Protein AF-A0A7V9KXU5-F1 (afdb_monomer_lite)

pLDDT: mean 85.87, std 15.69, range [43.47, 98.5]

Sequence (81 aa):
MTGPLGLDAPVPEYPEVEAWRRSLDEPVRAVPVARAGPAHIATVKTFDPPLHDLEGRRFAGARRRGKHFLFPTDDGELVLH

Foldseek 3Di:
DDDDPDPPPPCPPCVVLVVVQVVFFCVQQPAQAQAFDDPDPPPDDDDVVHRRVSHPFGWNGWDDDNNDIWTATPVRPDIDD

Structure (mmCIF, N/CA/C/O backbone):
data_AF-A0A7V9KXU5-F1
#
_entry.id   AF-A0A7V9KXU5-F1
#
loop_
_atom_site.group_PDB
_atom_site.id
_atom_site.type_symbol
_atom_site.label_atom_id
_atom_site.label_alt_id
_atom_site.label_comp_id
_atom_site.label_asym_id
_atom_site.label_entity_id
_atom_site.label_seq_id
_atom_site.pdbx_PDB_ins_code
_atom_site.Cartn_x
_atom_site.Cartn_y
_atom_site.Cartn_z
_atom_site.occupancy
_atom_site.B_iso_or_equiv
_atom_site.auth_seq_id
_atom_site.auth_comp_id
_atom_site.auth_asym_id
_atom_site.auth_atom_id
_atom_site.pdbx_PDB_model_num
ATOM 1 N N . MET A 1 1 ? 20.671 -9.733 -42.747 1.00 43.47 1 MET A N 1
ATOM 2 C CA . MET A 1 1 ? 21.453 -8.776 -41.940 1.00 43.47 1 MET A CA 1
ATOM 3 C C . MET A 1 1 ? 20.514 -8.160 -40.917 1.00 43.47 1 MET A C 1
ATOM 5 O O . MET A 1 1 ? 19.797 -7.229 -41.251 1.00 43.47 1 MET A O 1
ATOM 9 N N . THR A 1 2 ? 20.439 -8.741 -39.722 1.00 45.66 2 THR A N 1
ATOM 10 C CA . THR A 1 2 ? 19.619 -8.220 -38.618 1.00 45.66 2 THR A CA 1
ATOM 11 C C . THR A 1 2 ? 20.584 -7.534 -37.663 1.00 45.66 2 THR A C 1
ATOM 13 O O . THR A 1 2 ? 21.419 -8.205 -37.063 1.00 45.66 2 THR A O 1
ATOM 16 N N . GLY A 1 3 ? 20.560 -6.200 -37.636 1.00 48.31 3 GLY A N 1
ATOM 17 C CA . GLY A 1 3 ? 21.416 -5.396 -36.761 1.00 48.31 3 GLY A CA 1
ATOM 18 C C . GLY A 1 3 ? 21.112 -5.654 -35.281 1.00 48.31 3 GLY A C 1
ATOM 19 O O . GLY A 1 3 ? 20.011 -6.111 -34.961 1.00 48.31 3 GLY A O 1
ATOM 20 N N . PRO A 1 4 ? 22.071 -5.400 -34.375 1.00 56.28 4 PRO A N 1
ATOM 21 C CA . PRO A 1 4 ? 21.857 -5.610 -32.951 1.00 56.28 4 PRO A CA 1
ATOM 22 C C . PRO A 1 4 ? 20.725 -4.694 -32.468 1.00 56.28 4 PRO A C 1
ATOM 24 O O . PRO A 1 4 ? 20.705 -3.503 -32.780 1.00 56.28 4 PRO A O 1
ATOM 27 N N . LEU A 1 5 ? 19.774 -5.258 -31.720 1.00 60.34 5 LEU A N 1
ATOM 28 C CA . LEU A 1 5 ? 18.813 -4.486 -30.931 1.00 60.34 5 LEU A CA 1
ATOM 29 C C . LEU A 1 5 ? 19.618 -3.530 -30.040 1.00 60.34 5 LEU A C 1
ATOM 31 O O . LEU A 1 5 ? 20.433 -3.974 -29.233 1.00 60.34 5 LEU A O 1
ATOM 35 N N . GLY A 1 6 ? 19.448 -2.229 -30.270 1.00 54.62 6 GLY A N 1
ATOM 36 C CA . GLY A 1 6 ? 20.243 -1.183 -29.641 1.00 54.62 6 GLY A CA 1
ATOM 37 C C . GLY A 1 6 ? 20.184 -1.245 -28.117 1.00 54.62 6 GLY A C 1
ATOM 38 O O . GLY A 1 6 ? 19.107 -1.283 -27.526 1.00 54.62 6 GLY A O 1
ATOM 39 N N . LEU A 1 7 ? 21.359 -1.180 -27.492 1.00 58.72 7 LEU A N 1
ATOM 40 C CA . LEU A 1 7 ? 21.548 -0.988 -26.050 1.00 58.72 7 LEU A CA 1
ATOM 41 C C . LEU A 1 7 ? 21.239 0.462 -25.602 1.00 58.72 7 LEU A C 1
ATOM 43 O O . LEU A 1 7 ? 21.511 0.817 -24.461 1.00 58.72 7 LEU A O 1
ATOM 47 N N . ASP A 1 8 ? 20.653 1.278 -26.487 1.00 63.19 8 ASP A N 1
ATOM 48 C CA . ASP A 1 8 ? 20.408 2.717 -26.311 1.00 63.19 8 ASP A CA 1
ATOM 49 C C . ASP A 1 8 ? 18.946 3.072 -25.994 1.00 63.19 8 ASP A C 1
ATOM 51 O O . ASP A 1 8 ? 18.586 4.249 -25.961 1.00 63.19 8 ASP A O 1
ATOM 55 N N . ALA A 1 9 ? 18.070 2.092 -25.741 1.00 63.81 9 ALA A N 1
ATOM 56 C CA . ALA A 1 9 ? 16.818 2.425 -25.065 1.00 63.81 9 ALA A CA 1
ATOM 57 C C . ALA A 1 9 ? 17.193 2.907 -23.653 1.00 63.81 9 ALA A C 1
ATOM 59 O O . ALA A 1 9 ? 17.781 2.114 -22.913 1.00 63.81 9 ALA A O 1
ATOM 60 N N . PRO A 1 10 ? 16.913 4.169 -23.265 1.00 67.88 10 PRO A N 1
ATOM 61 C CA . PRO A 1 10 ? 17.302 4.671 -21.957 1.00 67.88 10 PRO A CA 1
ATOM 62 C C . PRO A 1 10 ? 16.644 3.788 -20.904 1.00 67.88 10 PRO A C 1
ATOM 64 O O . PRO A 1 10 ? 15.421 3.791 -20.743 1.00 67.88 10 PRO A O 1
ATOM 67 N N . VAL A 1 11 ? 17.467 2.980 -20.237 1.00 72.81 11 VAL A N 1
ATOM 68 C CA . VAL A 1 11 ? 17.020 2.095 -19.170 1.00 72.81 11 VAL A CA 1
ATOM 69 C C . VAL A 1 11 ? 16.454 3.009 -18.085 1.00 72.81 11 VAL A C 1
ATOM 71 O O . VAL A 1 11 ? 17.181 3.879 -17.598 1.00 72.81 11 VAL A O 1
ATOM 74 N N . PRO A 1 12 ? 15.160 2.893 -17.737 1.00 73.19 12 PRO A N 1
ATOM 75 C CA . PRO A 1 12 ? 14.585 3.706 -16.676 1.00 73.19 12 PRO A CA 1
ATOM 76 C C . PRO A 1 12 ? 15.422 3.547 -15.408 1.00 73.19 12 PRO A C 1
ATOM 78 O O . PRO A 1 12 ? 15.846 2.441 -15.120 1.00 73.19 12 PRO A O 1
ATOM 81 N N . GLU A 1 13 ? 15.616 4.610 -14.627 1.00 76.88 13 GLU A N 1
ATOM 82 C CA . GLU A 1 13 ? 16.489 4.617 -13.433 1.00 76.88 13 GLU A CA 1
ATOM 83 C C . GLU A 1 13 ? 16.107 3.568 -12.360 1.00 76.88 13 GLU A C 1
ATOM 85 O O . GLU A 1 13 ? 16.905 3.244 -11.488 1.00 76.88 13 GLU A O 1
ATOM 90 N N . TYR A 1 14 ? 14.897 3.001 -12.445 1.00 85.38 14 TYR A N 1
ATOM 91 C CA . TYR A 1 14 ? 14.402 1.941 -11.561 1.00 85.38 14 TYR A CA 1
ATOM 92 C C . TYR A 1 14 ? 13.568 0.907 -12.337 1.00 85.38 14 TYR A C 1
ATOM 94 O O . TYR A 1 14 ? 12.336 0.869 -12.190 1.00 85.38 14 TYR A O 1
ATOM 102 N N . PRO A 1 15 ? 14.198 0.088 -13.197 1.00 88.56 15 PRO A N 1
ATOM 103 C CA . PRO A 1 15 ? 13.478 -0.847 -14.051 1.00 88.56 15 PRO A CA 1
ATOM 104 C C . PRO A 1 15 ? 12.834 -1.977 -13.237 1.00 88.56 15 PRO A C 1
ATOM 106 O O . PRO A 1 15 ? 11.716 -2.385 -13.550 1.00 88.56 15 PRO A O 1
ATOM 109 N N . GLU A 1 16 ? 13.455 -2.422 -12.142 1.00 91.75 16 GLU A N 1
ATOM 110 C CA . GLU A 1 16 ? 12.889 -3.448 -11.262 1.00 91.75 16 GLU A CA 1
ATOM 111 C C . GLU A 1 16 ? 11.649 -2.923 -10.541 1.00 91.75 16 GLU A C 1
ATOM 113 O O . GLU A 1 16 ? 10.629 -3.604 -10.498 1.00 91.75 16 GLU A O 1
ATOM 118 N N . VAL A 1 17 ? 11.691 -1.694 -10.016 1.00 93.69 17 VAL A N 1
ATOM 119 C CA . VAL A 1 17 ? 10.529 -1.074 -9.352 1.00 93.69 17 VAL A CA 1
ATOM 120 C C . VAL A 1 17 ? 9.364 -0.947 -10.330 1.00 93.69 17 VAL A C 1
ATOM 122 O O . VAL A 1 17 ? 8.222 -1.208 -9.966 1.00 93.69 17 VAL A O 1
ATOM 125 N N . GLU A 1 18 ? 9.634 -0.587 -11.587 1.00 94.44 18 GLU A N 1
ATOM 126 C CA . GLU A 1 18 ? 8.605 -0.551 -12.627 1.00 94.44 18 GLU A CA 1
ATOM 127 C C . GLU A 1 18 ? 8.063 -1.950 -12.961 1.00 94.44 18 GLU A C 1
ATOM 129 O O . GLU A 1 18 ? 6.854 -2.103 -13.142 1.00 94.44 18 GLU A O 1
ATOM 134 N N . ALA A 1 19 ? 8.915 -2.977 -13.001 1.00 94.75 19 ALA A N 1
ATOM 135 C CA . ALA A 1 19 ? 8.483 -4.359 -13.201 1.00 94.75 19 ALA A CA 1
ATOM 136 C C . ALA A 1 19 ? 7.571 -4.839 -12.059 1.00 94.75 19 ALA A C 1
ATOM 138 O O . ALA A 1 19 ? 6.486 -5.363 -12.314 1.00 94.75 19 ALA A O 1
ATOM 139 N N . TRP A 1 20 ? 7.950 -4.576 -10.806 1.00 96.31 20 TRP A N 1
ATOM 140 C CA . TRP A 1 20 ? 7.122 -4.861 -9.633 1.00 96.31 20 TRP A CA 1
ATOM 141 C C . TRP A 1 20 ? 5.815 -4.073 -9.647 1.00 96.31 20 TRP A C 1
ATOM 143 O O . TRP A 1 20 ? 4.761 -4.654 -9.409 1.00 96.31 20 TRP A O 1
ATOM 153 N N . ARG A 1 21 ? 5.844 -2.780 -9.999 1.00 96.31 21 ARG A N 1
ATOM 154 C CA . ARG A 1 21 ? 4.632 -1.957 -10.135 1.00 96.31 21 ARG A CA 1
ATOM 155 C C . ARG A 1 21 ? 3.640 -2.603 -11.105 1.00 96.31 21 ARG A C 1
ATOM 157 O O . ARG A 1 21 ? 2.460 -2.695 -10.792 1.00 96.31 21 ARG A O 1
ATOM 164 N N . ARG A 1 22 ? 4.112 -3.069 -12.267 1.00 96.31 22 ARG A N 1
ATOM 165 C CA . ARG A 1 22 ? 3.279 -3.774 -13.259 1.00 96.31 22 ARG A CA 1
ATOM 166 C C . ARG A 1 22 ? 2.750 -5.096 -12.716 1.00 96.31 22 ARG A C 1
ATOM 168 O O . ARG A 1 22 ? 1.565 -5.363 -12.853 1.00 96.31 22 ARG A O 1
ATOM 1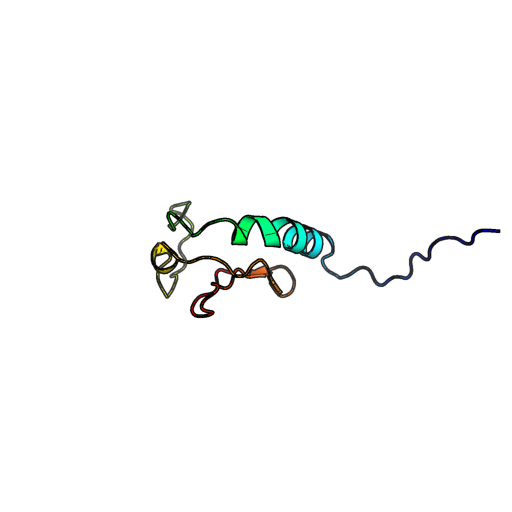75 N N . SER A 1 23 ? 3.613 -5.886 -12.078 1.00 97.50 23 SER A N 1
ATOM 176 C CA . SER A 1 23 ? 3.234 -7.178 -11.500 1.00 97.50 23 SER A CA 1
ATOM 177 C C . SER A 1 23 ? 2.221 -7.053 -10.361 1.00 97.50 23 SER A C 1
ATOM 179 O O . SER A 1 23 ? 1.459 -7.988 -10.138 1.00 97.50 23 SER A O 1
ATOM 181 N N . LEU A 1 24 ? 2.236 -5.944 -9.620 1.00 97.56 24 LEU A N 1
ATOM 182 C CA . LEU A 1 24 ? 1.343 -5.705 -8.488 1.00 97.56 24 LEU A CA 1
ATOM 183 C C . LEU A 1 24 ? 0.015 -5.061 -8.897 1.00 97.56 24 LEU A C 1
ATOM 185 O O . LEU A 1 24 ? -0.925 -5.147 -8.116 1.00 97.56 24 LEU A O 1
ATOM 189 N N . ASP A 1 25 ? -0.090 -4.447 -10.082 1.00 98.19 25 ASP A N 1
ATOM 190 C CA . ASP A 1 25 ? -1.255 -3.631 -10.445 1.00 98.19 25 ASP A CA 1
ATOM 191 C C . ASP A 1 25 ? -2.576 -4.413 -10.425 1.00 98.19 25 ASP A C 1
ATOM 193 O O . ASP A 1 25 ? -3.522 -3.966 -9.784 1.00 98.19 25 ASP A O 1
ATOM 197 N N . GLU A 1 26 ? -2.644 -5.588 -11.057 1.00 98.12 26 GLU A N 1
ATOM 198 C CA . GLU A 1 26 ? -3.856 -6.418 -11.009 1.00 98.12 26 GLU A CA 1
ATOM 199 C C . GLU A 1 26 ? -4.091 -7.075 -9.638 1.00 98.12 26 GLU A C 1
ATOM 201 O O . GLU A 1 26 ? -5.205 -6.950 -9.118 1.00 98.12 26 GLU A O 1
ATOM 206 N N . PRO A 1 27 ? -3.096 -7.728 -8.996 1.00 97.69 27 PRO A N 1
ATOM 207 C CA . PRO A 1 27 ? -3.314 -8.384 -7.708 1.00 97.69 27 PRO A CA 1
ATOM 208 C C . PRO A 1 27 ? -3.879 -7.468 -6.621 1.00 97.69 27 PRO A C 1
ATOM 210 O O . PRO A 1 27 ? -4.792 -7.870 -5.901 1.00 97.69 27 PRO A O 1
ATOM 213 N N . VAL A 1 28 ? -3.388 -6.228 -6.507 1.00 97.06 28 VAL A N 1
ATOM 214 C CA . VAL A 1 28 ? -3.855 -5.305 -5.454 1.00 97.06 28 VAL A CA 1
ATOM 215 C C . VAL A 1 28 ? -5.268 -4.774 -5.705 1.00 97.06 28 VAL A C 1
ATOM 217 O O . VAL A 1 28 ? -5.932 -4.353 -4.763 1.00 97.06 28 VAL A O 1
ATOM 220 N N . ARG A 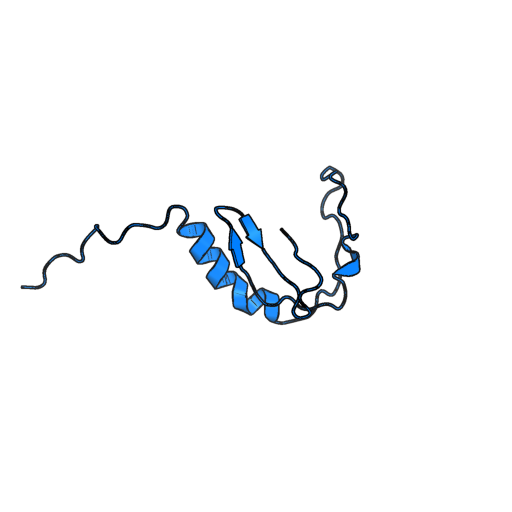1 29 ? -5.757 -4.830 -6.952 1.00 97.75 29 ARG A N 1
ATOM 221 C CA . ARG A 1 29 ? -7.141 -4.476 -7.309 1.00 97.75 29 ARG A CA 1
ATOM 222 C C . ARG A 1 29 ? -8.126 -5.609 -7.049 1.00 97.75 29 ARG A C 1
ATOM 224 O O . ARG A 1 29 ? -9.327 -5.357 -7.058 1.00 97.75 29 ARG A O 1
ATOM 231 N N . ALA A 1 30 ? -7.663 -6.849 -6.875 1.00 97.56 30 ALA A N 1
ATOM 232 C CA . ALA A 1 30 ? -8.502 -8.044 -6.9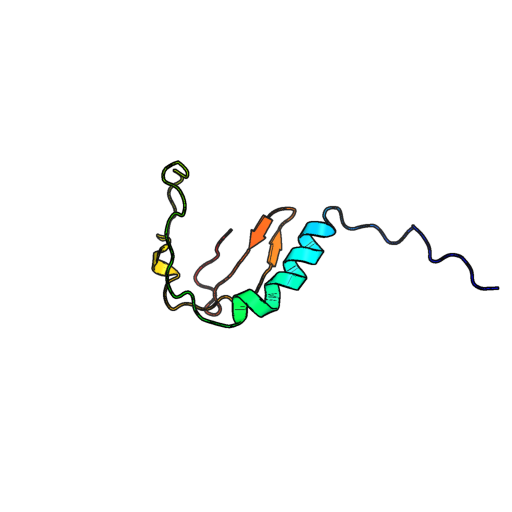92 1.00 97.56 30 ALA A CA 1
ATOM 233 C C . ALA A 1 30 ? -9.600 -8.140 -5.924 1.00 97.56 30 ALA A C 1
ATOM 235 O O . ALA A 1 30 ? -10.735 -8.523 -6.223 1.00 97.56 30 ALA A O 1
ATOM 236 N N . VAL A 1 31 ? -9.307 -7.733 -4.688 1.00 97.19 31 VAL A N 1
ATOM 237 C CA . VAL A 1 31 ? -10.249 -7.775 -3.559 1.00 97.19 31 VAL A CA 1
ATOM 238 C C . VAL A 1 31 ? -10.069 -6.564 -2.639 1.00 97.19 31 VAL A C 1
ATOM 240 O O . VAL A 1 31 ? -8.994 -5.964 -2.639 1.00 97.19 31 VAL A O 1
ATOM 243 N N . PRO A 1 32 ? -11.093 -6.184 -1.853 1.00 98.00 32 PRO A N 1
ATOM 244 C CA . PRO A 1 32 ? -10.943 -5.150 -0.839 1.00 98.00 32 PRO A CA 1
ATOM 245 C C . PRO A 1 32 ? -9.990 -5.591 0.276 1.00 98.00 32 PRO A C 1
ATOM 247 O O . PRO A 1 32 ? -9.807 -6.786 0.530 1.00 98.00 32 PRO A O 1
ATOM 250 N N . VAL A 1 33 ? -9.421 -4.619 0.980 1.00 97.00 33 VAL A N 1
ATOM 251 C CA . VAL A 1 33 ? -8.565 -4.847 2.143 1.00 97.00 33 VAL A CA 1
ATOM 252 C C . VAL A 1 33 ? -9.408 -5.447 3.265 1.00 97.00 33 VAL A C 1
ATOM 254 O O . VAL A 1 33 ? -10.274 -4.788 3.830 1.00 97.00 33 VAL A O 1
ATOM 257 N N . ALA A 1 34 ? -9.157 -6.708 3.604 1.00 97.19 34 ALA A N 1
ATOM 258 C CA . ALA A 1 34 ? -9.891 -7.381 4.675 1.00 97.19 34 ALA A CA 1
ATOM 259 C C . ALA A 1 34 ? -9.480 -6.893 6.074 1.00 97.19 34 ALA A C 1
ATOM 261 O O . ALA A 1 34 ? -10.294 -6.904 6.992 1.00 97.19 34 ALA A O 1
ATOM 262 N N . ARG A 1 35 ? -8.206 -6.519 6.242 1.00 94.94 35 ARG A N 1
ATOM 263 C CA . ARG A 1 35 ? -7.632 -6.044 7.503 1.00 94.94 35 ARG A CA 1
ATOM 264 C C . ARG A 1 35 ? -6.372 -5.224 7.241 1.00 94.94 35 ARG A C 1
ATOM 266 O O . ARG A 1 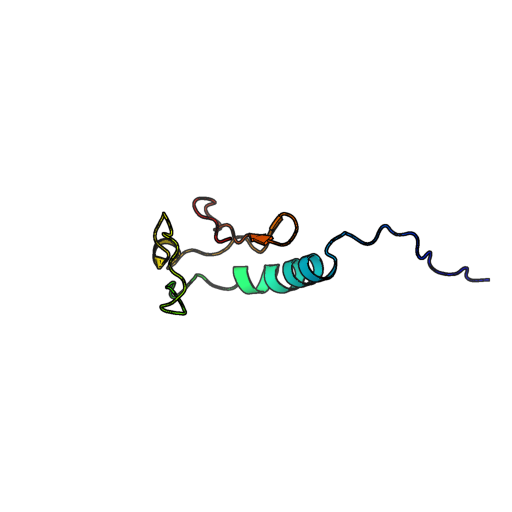35 ? -5.580 -5.609 6.379 1.00 94.94 35 ARG A O 1
ATOM 273 N N . ALA A 1 36 ? -6.145 -4.165 8.012 1.00 92.19 36 ALA A N 1
ATOM 274 C CA . ALA A 1 36 ? -4.948 -3.337 7.920 1.00 92.19 36 ALA A CA 1
ATOM 275 C C . ALA A 1 36 ? -4.434 -2.937 9.309 1.00 92.19 36 ALA A C 1
ATOM 277 O O . ALA A 1 36 ? -5.142 -2.378 10.140 1.00 92.19 36 ALA A O 1
ATOM 278 N N . GLY A 1 37 ? -3.160 -3.219 9.567 1.00 87.75 37 GLY A N 1
ATOM 279 C CA . GLY A 1 37 ? -2.515 -2.888 10.831 1.00 87.75 37 GLY A CA 1
ATOM 280 C C . GLY A 1 37 ? -0.998 -3.042 10.755 1.00 87.75 37 GLY A C 1
ATOM 281 O O . GLY A 1 37 ? -0.481 -3.609 9.790 1.00 87.75 37 GLY A O 1
ATOM 282 N N . PRO A 1 38 ? -0.266 -2.531 11.755 1.00 81.00 38 PRO A N 1
ATOM 283 C CA . PRO A 1 38 ? 1.185 -2.633 11.788 1.00 81.00 38 PRO A CA 1
ATOM 284 C C . PRO A 1 38 ? 1.623 -4.101 11.867 1.00 81.00 38 PRO A C 1
ATOM 286 O O . PRO A 1 38 ? 1.203 -4.841 12.754 1.00 81.00 38 PRO A O 1
ATOM 289 N N . ALA A 1 39 ? 2.499 -4.513 10.948 1.00 68.88 39 ALA A N 1
ATOM 290 C CA . ALA A 1 39 ? 3.031 -5.876 10.905 1.00 68.88 39 ALA A CA 1
ATOM 291 C C . ALA A 1 39 ? 4.146 -6.128 11.940 1.00 68.88 39 ALA A C 1
ATOM 293 O O . ALA A 1 39 ? 4.435 -7.278 12.262 1.00 68.88 39 ALA A O 1
ATOM 294 N N . HIS A 1 40 ? 4.782 -5.074 12.467 1.00 68.88 40 HIS A N 1
ATOM 295 C CA . HIS A 1 40 ? 5.848 -5.190 13.461 1.00 68.88 40 HIS A CA 1
ATOM 296 C C . HIS A 1 40 ? 5.836 -4.017 14.457 1.00 68.88 40 HIS A C 1
ATOM 298 O O . HIS A 1 40 ? 5.658 -2.862 14.075 1.00 68.88 40 HIS A O 1
ATOM 304 N N . ILE A 1 41 ? 6.076 -4.316 15.740 1.00 58.06 41 ILE A N 1
ATOM 305 C CA . ILE A 1 41 ? 6.024 -3.357 16.865 1.00 58.06 41 ILE A CA 1
ATOM 306 C C . ILE A 1 41 ? 7.083 -2.245 16.736 1.00 58.06 41 ILE A C 1
ATOM 308 O O . ILE A 1 41 ? 6.875 -1.130 17.204 1.00 58.06 41 ILE A O 1
ATOM 312 N N . ALA A 1 42 ? 8.207 -2.517 16.065 1.00 60.94 42 ALA A N 1
ATOM 313 C CA . ALA A 1 42 ? 9.293 -1.546 15.889 1.00 60.94 42 ALA A CA 1
ATOM 314 C C . ALA A 1 42 ? 9.062 -0.515 14.762 1.00 60.94 42 ALA A C 1
ATOM 316 O O . ALA A 1 42 ? 9.901 0.360 14.557 1.00 60.94 42 ALA A O 1
ATOM 317 N N . THR A 1 43 ? 7.950 -0.586 14.025 1.00 56.25 43 THR A N 1
ATOM 318 C CA . THR A 1 43 ? 7.635 0.370 12.952 1.00 56.25 43 THR A CA 1
ATOM 319 C C . THR A 1 43 ? 6.863 1.561 13.523 1.00 56.25 43 THR A C 1
ATOM 321 O O . THR A 1 43 ? 5.710 1.800 13.178 1.00 56.25 43 THR A O 1
ATOM 324 N N . VAL A 1 44 ? 7.479 2.311 14.440 1.00 60.47 44 VAL A N 1
ATOM 325 C CA . VAL A 1 44 ? 6.873 3.548 14.949 1.00 60.47 44 VAL A CA 1
ATOM 326 C C . VAL A 1 44 ? 7.137 4.679 13.957 1.00 60.47 44 VAL A C 1
ATOM 328 O O . VAL A 1 44 ? 8.186 5.320 13.977 1.00 60.47 44 VAL A O 1
ATOM 331 N N . LYS A 1 45 ? 6.145 4.935 13.103 1.00 60.12 45 LYS A N 1
ATOM 332 C CA . LYS A 1 45 ? 5.825 6.261 12.567 1.00 60.12 45 LYS A CA 1
ATOM 333 C C . LYS A 1 45 ? 4.312 6.421 12.621 1.00 60.12 45 LYS A C 1
ATOM 335 O O . LYS A 1 45 ? 3.585 5.493 12.289 1.00 60.12 45 LYS A O 1
ATOM 340 N N . THR A 1 46 ? 3.854 7.571 13.094 1.00 70.12 46 THR A N 1
ATOM 341 C CA . THR A 1 46 ? 2.437 7.935 13.121 1.00 70.12 46 THR A CA 1
ATOM 342 C C . THR A 1 46 ? 1.879 7.847 11.699 1.00 70.12 46 THR A C 1
ATOM 344 O O . THR A 1 46 ? 2.442 8.456 10.790 1.00 70.12 46 THR A O 1
ATOM 347 N N . PHE A 1 47 ? 0.814 7.071 11.509 1.00 76.25 47 PHE A N 1
ATOM 348 C CA . PHE A 1 47 ? 0.025 7.050 10.279 1.00 76.25 47 PHE A CA 1
ATOM 349 C C . PHE A 1 47 ? -1.242 7.858 10.548 1.00 76.25 47 PHE A C 1
ATOM 351 O O . PHE A 1 47 ? -1.939 7.582 11.526 1.00 76.25 47 PHE A O 1
ATOM 358 N N . ASP A 1 48 ? -1.487 8.868 9.723 1.00 81.31 48 ASP A N 1
ATOM 359 C CA . ASP A 1 48 ? -2.692 9.689 9.751 1.00 81.31 48 ASP A CA 1
ATOM 360 C C . ASP A 1 48 ? -3.194 9.825 8.307 1.00 81.31 48 ASP A C 1
ATOM 362 O O . ASP A 1 48 ? -2.438 10.327 7.464 1.00 81.31 48 ASP A O 1
ATOM 366 N N . PRO A 1 49 ? -4.402 9.338 7.983 1.00 88.38 49 PRO A N 1
ATOM 367 C CA . PRO A 1 49 ? -5.337 8.598 8.846 1.00 88.38 49 PRO A CA 1
ATOM 368 C C . PRO A 1 49 ? -4.806 7.226 9.323 1.00 88.38 49 PRO A C 1
ATOM 370 O O . PRO A 1 49 ? -3.814 6.717 8.784 1.00 88.38 49 PRO A O 1
ATOM 373 N N . PRO A 1 50 ? -5.421 6.610 10.354 1.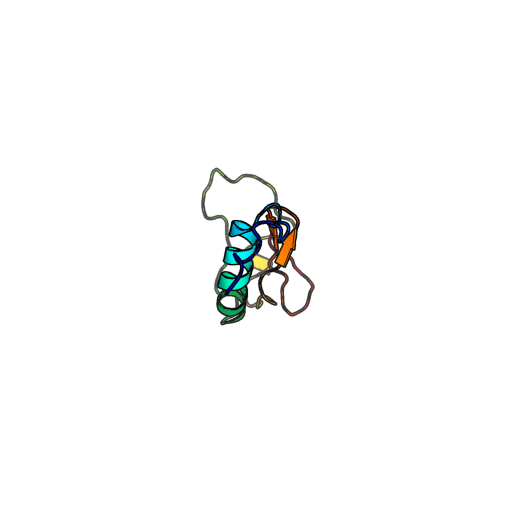00 89.25 50 PRO A N 1
ATOM 374 C CA . PRO A 1 50 ? -4.979 5.319 10.871 1.00 89.25 50 PRO A CA 1
ATOM 375 C C . PRO A 1 50 ? -5.135 4.198 9.833 1.00 89.25 50 PRO A C 1
ATOM 377 O O . PRO A 1 50 ? -6.044 4.201 9.011 1.00 89.25 50 PRO A O 1
ATOM 380 N N . LEU A 1 51 ? -4.272 3.175 9.901 1.00 89.88 51 LEU A N 1
ATOM 381 C CA . LEU A 1 51 ? -4.241 2.096 8.899 1.00 89.88 51 LEU A CA 1
ATOM 382 C C . LEU A 1 51 ? -5.569 1.343 8.739 1.00 89.88 51 LEU A C 1
ATOM 384 O O . LEU A 1 51 ? -5.858 0.885 7.637 1.00 89.88 51 LEU A O 1
ATOM 388 N N . HIS A 1 52 ? -6.367 1.216 9.803 1.00 92.38 52 HIS A N 1
ATOM 389 C CA . HIS A 1 52 ? -7.655 0.522 9.736 1.00 92.38 52 HIS A CA 1
ATOM 390 C C . HIS A 1 52 ? -8.678 1.239 8.843 1.00 92.38 52 HIS A C 1
ATOM 392 O O . HIS A 1 52 ? -9.628 0.604 8.400 1.00 92.38 52 HIS A O 1
ATOM 398 N N . ASP A 1 53 ? -8.458 2.508 8.485 1.00 95.31 53 ASP A N 1
ATOM 399 C CA . ASP A 1 53 ? -9.319 3.229 7.539 1.00 95.31 53 ASP A CA 1
ATOM 400 C C . ASP A 1 53 ? -9.233 2.668 6.111 1.00 95.31 53 ASP A C 1
ATOM 402 O O . ASP A 1 53 ? -10.082 2.971 5.271 1.00 95.31 53 ASP A O 1
ATOM 406 N N . LEU A 1 54 ? -8.229 1.830 5.824 1.00 95.62 54 LEU A N 1
ATOM 407 C CA . LEU A 1 54 ? -8.140 1.075 4.575 1.00 95.62 54 LEU A CA 1
ATOM 408 C C . LEU A 1 54 ? -9.091 -0.129 4.540 1.00 95.62 54 LEU A C 1
ATOM 410 O O . LEU A 1 54 ? -9.383 -0.620 3.452 1.00 95.62 54 LEU A O 1
ATOM 414 N N . GLU A 1 55 ? -9.555 -0.638 5.685 1.00 97.12 55 GLU A N 1
ATOM 415 C CA . GLU A 1 55 ? -10.378 -1.849 5.745 1.00 97.12 55 GLU A CA 1
ATOM 416 C C . GLU A 1 55 ? -11.703 -1.665 4.989 1.00 97.12 55 GLU A C 1
ATOM 418 O O . GLU A 1 55 ? -12.374 -0.641 5.084 1.00 97.12 55 GLU A O 1
ATOM 423 N N . GLY A 1 56 ? -12.069 -2.655 4.175 1.00 97.94 56 GLY A N 1
ATOM 424 C CA . GLY A 1 56 ? -13.228 -2.601 3.283 1.00 97.94 56 GLY A CA 1
ATOM 425 C C . GLY A 1 56 ? -13.017 -1.797 1.995 1.00 97.94 56 GLY A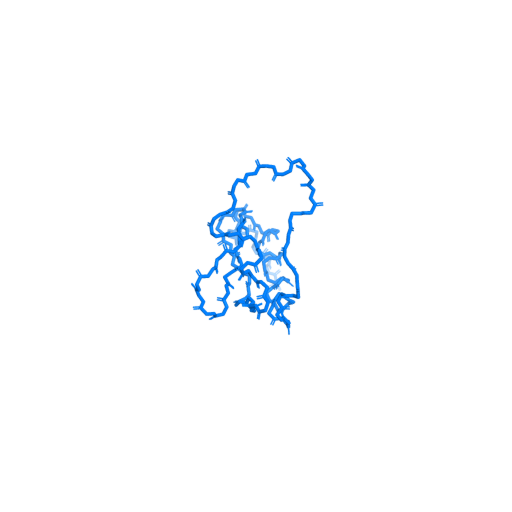 C 1
ATOM 426 O O . GLY A 1 56 ? -13.804 -1.958 1.060 1.00 97.94 56 GLY A O 1
ATOM 427 N N . ARG A 1 57 ? -11.950 -0.992 1.886 1.00 97.88 57 ARG A N 1
ATOM 428 C CA . ARG A 1 57 ? -11.624 -0.251 0.658 1.00 97.88 57 ARG A CA 1
ATOM 429 C C . ARG A 1 57 ? -10.863 -1.125 -0.334 1.00 97.88 57 ARG A C 1
ATOM 431 O O . ARG A 1 57 ? -10.182 -2.080 0.033 1.00 97.88 57 ARG A O 1
ATOM 438 N N . ARG A 1 58 ? -10.967 -0.788 -1.618 1.00 98.31 58 ARG A N 1
ATOM 439 C CA . ARG A 1 58 ? -10.242 -1.443 -2.715 1.00 98.31 58 ARG A CA 1
ATOM 440 C C . ARG A 1 58 ? -9.179 -0.502 -3.264 1.00 98.31 58 ARG A C 1
ATOM 442 O O . ARG A 1 58 ? -9.408 0.705 -3.318 1.00 98.31 58 ARG A O 1
ATOM 449 N N . PHE A 1 59 ? -8.029 -1.042 -3.661 1.00 98.50 59 PHE A N 1
ATOM 450 C CA . PHE A 1 59 ? -6.997 -0.253 -4.329 1.00 98.50 59 PHE A CA 1
ATOM 451 C C . PHE A 1 59 ? -7.266 -0.117 -5.826 1.00 98.50 59 PHE A C 1
ATOM 453 O O . PHE A 1 59 ? -7.557 -1.099 -6.506 1.00 98.50 59 PHE A O 1
ATOM 460 N N . ALA A 1 60 ? -6.998 1.075 -6.350 1.00 98.38 60 ALA A N 1
ATOM 461 C CA . ALA A 1 60 ? -7.013 1.403 -7.769 1.00 98.38 60 ALA A CA 1
ATOM 462 C C . ALA A 1 60 ? -5.731 0.995 -8.497 1.00 98.38 60 ALA A C 1
ATOM 464 O O . ALA A 1 60 ? -5.374 1.625 -9.496 1.00 98.38 60 ALA A O 1
ATOM 465 N N . GLY A 1 61 ? -5.017 -0.020 -8.012 1.00 98.06 61 GLY A N 1
ATOM 466 C CA . GLY A 1 61 ? -3.768 -0.512 -8.592 1.00 98.06 61 GLY A CA 1
ATOM 467 C C . GLY A 1 61 ? -2.505 0.056 -7.960 1.00 98.06 61 GLY A C 1
ATOM 468 O O . GLY A 1 61 ? -2.520 0.633 -6.873 1.00 98.06 61 GLY A O 1
ATOM 469 N N . ALA A 1 62 ? -1.393 -0.127 -8.664 1.00 98.06 62 ALA A N 1
ATOM 470 C CA . ALA A 1 62 ? -0.062 0.217 -8.192 1.00 98.06 62 ALA A CA 1
ATOM 471 C C . ALA A 1 62 ? 0.540 1.342 -9.042 1.00 98.06 62 ALA A C 1
ATOM 473 O O . ALA A 1 62 ? 0.727 1.236 -10.261 1.00 98.06 62 ALA A O 1
ATOM 474 N N . ARG A 1 63 ? 0.910 2.431 -8.373 1.00 97.25 63 ARG A N 1
ATOM 475 C CA . ARG A 1 63 ? 1.661 3.552 -8.946 1.00 97.25 63 ARG A CA 1
ATOM 476 C C . ARG A 1 63 ? 3.066 3.586 -8.351 1.00 97.25 63 ARG A C 1
ATOM 478 O O . ARG A 1 63 ? 3.356 2.909 -7.366 1.00 97.25 63 ARG A O 1
ATOM 485 N N . ARG A 1 64 ? 3.955 4.375 -8.957 1.00 94.75 64 ARG A N 1
ATOM 486 C CA . ARG A 1 64 ? 5.287 4.631 -8.400 1.00 94.75 64 ARG A CA 1
ATOM 487 C C . ARG A 1 64 ? 5.652 6.103 -8.447 1.00 94.75 64 ARG A C 1
ATOM 489 O O . ARG A 1 64 ? 5.271 6.813 -9.378 1.00 94.75 64 ARG A O 1
ATOM 496 N N . ARG A 1 65 ? 6.470 6.521 -7.487 1.00 93.56 65 ARG A N 1
ATOM 497 C CA . ARG A 1 65 ? 7.187 7.798 -7.496 1.00 93.56 65 ARG A CA 1
ATOM 498 C C . ARG A 1 65 ? 8.652 7.530 -7.165 1.00 93.56 65 ARG A C 1
ATOM 500 O O . ARG A 1 65 ? 8.997 7.239 -6.023 1.00 93.56 65 ARG A O 1
ATOM 507 N N . GLY A 1 66 ? 9.517 7.587 -8.179 1.00 90.94 66 GLY A N 1
ATOM 508 C CA . GLY A 1 66 ? 10.912 7.157 -8.045 1.00 90.94 66 GLY A CA 1
ATOM 509 C C . GLY A 1 66 ? 10.985 5.690 -7.614 1.00 90.94 66 GLY A C 1
ATOM 510 O O . GLY A 1 66 ? 10.483 4.820 -8.330 1.00 90.94 66 GLY A O 1
ATOM 511 N N . LYS A 1 67 ? 11.561 5.458 -6.430 1.00 89.44 67 LYS A N 1
ATOM 512 C CA . LYS A 1 67 ? 11.721 4.144 -5.788 1.00 89.44 67 LYS A CA 1
ATOM 513 C C . LYS A 1 67 ? 10.565 3.721 -4.872 1.00 89.44 67 LYS A C 1
ATOM 515 O O . LYS A 1 67 ? 10.650 2.670 -4.247 1.00 89.44 67 LYS A O 1
ATOM 520 N N . HIS A 1 68 ? 9.530 4.547 -4.740 1.00 92.00 68 HIS A N 1
ATOM 521 C CA . HIS A 1 68 ? 8.421 4.288 -3.829 1.00 92.00 68 HIS A CA 1
ATOM 522 C C . HIS A 1 68 ? 7.179 3.793 -4.563 1.00 92.00 68 HIS A C 1
ATOM 524 O O . HIS A 1 68 ? 6.856 4.308 -5.639 1.00 92.00 68 HIS A O 1
ATOM 530 N N . PHE A 1 69 ? 6.469 2.842 -3.956 1.00 95.81 69 PHE A N 1
ATOM 531 C CA . PHE A 1 69 ? 5.151 2.409 -4.409 1.00 95.81 69 PHE A CA 1
ATOM 532 C C . PHE A 1 69 ? 4.059 3.295 -3.830 1.00 95.81 69 PHE A C 1
ATOM 534 O O . PHE A 1 69 ? 4.227 3.921 -2.792 1.00 95.81 69 PHE A O 1
ATOM 541 N N . LEU A 1 70 ? 2.948 3.363 -4.545 1.00 97.38 70 LEU A N 1
ATOM 542 C CA . LEU A 1 70 ? 1.759 4.094 -4.146 1.00 97.38 70 LEU A CA 1
ATOM 543 C C . LEU A 1 70 ? 0.547 3.227 -4.478 1.00 97.38 70 LEU A C 1
ATOM 545 O O . LEU A 1 70 ? 0.373 2.843 -5.637 1.00 97.38 70 LEU A O 1
ATOM 549 N N . PHE A 1 71 ? -0.298 2.972 -3.487 1.00 97.75 71 PHE A N 1
ATOM 550 C CA . PHE A 1 71 ? -1.547 2.229 -3.634 1.00 97.75 71 PHE A CA 1
ATOM 551 C C . PHE A 1 71 ? -2.718 3.154 -3.285 1.00 97.75 71 PHE A C 1
ATOM 553 O O . PHE A 1 71 ? -3.121 3.228 -2.122 1.00 97.75 71 PHE A O 1
ATOM 560 N N . PRO A 1 72 ? -3.217 3.939 -4.256 1.00 98.25 72 PRO A N 1
ATOM 561 C CA . PRO A 1 72 ? -4.422 4.735 -4.057 1.00 98.25 72 PRO A CA 1
ATOM 562 C C . PRO A 1 72 ? -5.647 3.829 -3.926 1.00 98.25 72 PRO A C 1
ATOM 564 O O . PRO A 1 72 ? -5.723 2.801 -4.601 1.00 98.25 72 PRO A O 1
ATOM 567 N N . THR A 1 73 ? -6.618 4.214 -3.108 1.00 98.38 73 THR A N 1
ATOM 568 C CA . THR A 1 73 ? -7.943 3.584 -3.087 1.00 98.38 73 THR A CA 1
ATOM 569 C C . THR A 1 73 ? -8.763 3.981 -4.321 1.00 98.38 73 THR A C 1
ATOM 571 O O . THR A 1 73 ? -8.504 5.012 -4.942 1.00 98.38 73 THR A O 1
ATOM 574 N N . ASP A 1 74 ? -9.736 3.154 -4.712 1.00 97.81 74 ASP A N 1
ATOM 575 C CA . ASP A 1 74 ? -10.617 3.401 -5.872 1.00 97.81 74 ASP A CA 1
ATOM 576 C C . ASP A 1 74 ? -11.469 4.668 -5.729 1.00 97.81 74 ASP A C 1
ATOM 578 O O . ASP A 1 74 ? -11.766 5.326 -6.724 1.00 97.81 74 ASP A O 1
ATOM 582 N N . ASP A 1 75 ? -11.821 5.031 -4.496 1.00 96.81 75 ASP A N 1
ATOM 583 C CA . ASP A 1 75 ? -12.502 6.288 -4.162 1.00 96.81 75 ASP A CA 1
ATOM 584 C C . ASP A 1 75 ? -11.563 7.513 -4.186 1.00 96.81 75 ASP A C 1
ATOM 586 O O . ASP A 1 75 ? -12.028 8.651 -4.169 1.00 96.81 75 ASP A O 1
ATOM 590 N N . GLY A 1 76 ? -10.245 7.295 -4.264 1.00 96.19 76 GLY A N 1
ATOM 591 C CA . GLY A 1 76 ? -9.225 8.341 -4.287 1.00 96.19 76 GLY A CA 1
ATOM 592 C C . GLY A 1 76 ? -9.003 9.063 -2.957 1.00 96.19 76 GLY A C 1
ATOM 593 O O . GLY A 1 76 ? -8.233 10.022 -2.930 1.00 96.19 76 GLY A O 1
ATOM 594 N N . GLU A 1 77 ? -9.641 8.631 -1.867 1.00 96.56 77 GLU A N 1
ATOM 595 C CA . GLU A 1 77 ? -9.543 9.315 -0.575 1.00 96.56 77 GLU A CA 1
ATOM 596 C C . GLU A 1 77 ? -8.227 9.014 0.149 1.00 96.56 77 GLU A C 1
ATOM 598 O O . GLU A 1 77 ? -7.695 9.888 0.834 1.00 96.56 77 GLU A O 1
ATOM 603 N N . LEU A 1 78 ? -7.680 7.801 -0.012 1.00 96.06 78 LEU A N 1
ATOM 604 C CA . LEU A 1 78 ? -6.486 7.338 0.696 1.00 96.06 78 LEU A CA 1
ATOM 605 C C . LEU A 1 78 ? -5.391 6.864 -0.264 1.00 96.06 78 LEU A C 1
ATOM 607 O O . LEU A 1 78 ? -5.651 6.336 -1.346 1.00 96.06 78 LEU A O 1
ATOM 611 N N . VAL A 1 79 ? -4.135 7.002 0.169 1.00 95.62 79 VAL A N 1
ATOM 612 C CA . VAL A 1 79 ? -2.966 6.450 -0.527 1.00 95.62 79 VAL A CA 1
ATOM 613 C C . VAL A 1 79 ? -2.027 5.804 0.482 1.00 95.62 79 VAL A C 1
ATOM 615 O O . VAL A 1 79 ? -1.516 6.477 1.374 1.00 95.62 79 VAL A O 1
ATOM 618 N N . LEU A 1 80 ? -1.751 4.511 0.302 1.00 93.88 80 LEU A N 1
ATOM 619 C CA . LEU A 1 80 ? -0.687 3.815 1.028 1.00 93.88 80 LEU A CA 1
ATOM 620 C C . LEU A 1 80 ? 0.645 3.968 0.271 1.00 93.88 80 LEU A C 1
ATOM 622 O O . LEU A 1 80 ? 0.692 3.715 -0.935 1.00 93.88 80 LEU A O 1
ATOM 626 N N . HIS A 1 81 ? 1.709 4.375 0.970 1.00 91.50 81 HIS A N 1
ATOM 627 C CA . HIS A 1 81 ? 3.045 4.662 0.426 1.00 91.50 81 HIS A CA 1
ATOM 628 C C . HIS A 1 81 ? 4.160 4.050 1.279 1.00 91.50 81 HIS A C 1
ATOM 630 O O . HIS A 1 81 ? 4.088 4.204 2.520 1.00 91.50 81 HIS A O 1
#

Radius of gyration: 17.27 Å; chains: 1; bounding box: 35×18×59 Å

Secondary structure (DSSP, 8-state):
------TTS---S-HHHHHHHHHHHHHHHSS--S----S-TT-----SS-GGGGTT--B---EEETTEEEEEBTTSS-EE-